Protein AF-A0A5B1BMY0-F1 (afdb_monomer_lite)

Foldseek 3Di:
DDDDPPDPLPFAAQDDQDDQLSNLLSVCQLDAQDPDLPDASDDDPPDDDLPDPRLVNNLVQLVCLVPSHHPPGDNCSVVRNNSVVSNVSSVVSNVVVVCVVVDDQDPPNDPVVVVVVVPDDDPDDDDPVNCCVPPNDPVVVVVVCVVCVVCVVCVCPVVVVCVVVDDPD

Structure (mmCIF, N/CA/C/O backbone):
data_AF-A0A5B1BMY0-F1
#
_entry.id   AF-A0A5B1BMY0-F1
#
loop_
_atom_site.group_PDB
_atom_site.id
_atom_site.type_symbol
_atom_site.label_atom_id
_atom_site.label_alt_id
_atom_site.label_comp_id
_atom_site.label_asym_id
_atom_site.label_entity_id
_atom_site.label_seq_id
_atom_site.pdbx_PDB_ins_code
_atom_site.Cartn_x
_atom_site.Cartn_y
_atom_site.Cartn_z
_atom_site.occupancy
_atom_site.B_iso_or_equiv
_atom_site.auth_seq_id
_atom_site.auth_comp_id
_atom_site.auth_asym_id
_atom_site.auth_atom_id
_atom_site.pdbx_PDB_model_num
ATOM 1 N N . MET A 1 1 ? -36.829 22.346 10.689 1.00 43.91 1 MET A N 1
ATOM 2 C CA . MET A 1 1 ? -35.886 21.230 10.909 1.00 43.91 1 MET A CA 1
ATOM 3 C C . MET A 1 1 ? -34.694 21.462 10.001 1.00 43.91 1 MET A C 1
ATOM 5 O O . MET A 1 1 ? -34.794 21.247 8.803 1.00 43.91 1 MET A O 1
ATOM 9 N N . THR A 1 2 ? -33.627 22.042 10.538 1.00 40.44 2 THR A N 1
ATOM 10 C CA . THR A 1 2 ? -32.401 22.364 9.802 1.00 40.44 2 THR A CA 1
ATOM 11 C C . THR A 1 2 ? -31.593 21.086 9.620 1.00 40.44 2 THR A C 1
ATOM 13 O O . THR A 1 2 ? -31.133 20.491 10.590 1.00 40.44 2 THR A O 1
ATOM 16 N N . GLN A 1 3 ? -31.476 20.633 8.374 1.00 44.44 3 GLN A N 1
ATOM 17 C CA . GLN A 1 3 ? -30.641 19.501 7.999 1.00 44.44 3 GLN A CA 1
ATOM 18 C C . GLN A 1 3 ? -29.184 19.977 8.059 1.00 44.44 3 GLN A C 1
ATOM 20 O O . GLN A 1 3 ? -28.757 20.785 7.236 1.00 44.44 3 GLN A O 1
ATOM 25 N N . THR A 1 4 ? -28.438 19.547 9.077 1.00 42.91 4 THR A N 1
ATOM 26 C CA . THR A 1 4 ? -26.992 19.780 9.143 1.00 42.91 4 THR A CA 1
ATOM 27 C C . THR A 1 4 ? -26.358 19.114 7.920 1.00 42.91 4 THR A C 1
ATOM 29 O O . THR A 1 4 ? -26.561 17.910 7.739 1.00 42.91 4 THR A O 1
ATOM 32 N N . PRO A 1 5 ? -25.623 19.841 7.061 1.00 44.44 5 PRO A N 1
ATOM 33 C CA . PRO A 1 5 ? -24.946 19.217 5.937 1.00 44.44 5 PRO A CA 1
ATOM 34 C C . PRO A 1 5 ? -23.925 18.222 6.491 1.00 44.44 5 PRO A C 1
ATOM 36 O O . PRO A 1 5 ? -23.052 18.593 7.280 1.00 44.44 5 PRO A O 1
ATOM 39 N N . LEU A 1 6 ? -24.060 16.950 6.107 1.00 52.38 6 LEU A N 1
ATOM 40 C CA . LEU A 1 6 ? -23.045 15.931 6.348 1.00 52.38 6 LEU A CA 1
ATOM 41 C C . LEU A 1 6 ? -21.761 16.433 5.686 1.00 52.38 6 LEU A C 1
ATOM 43 O O . LEU A 1 6 ? -21.655 16.447 4.460 1.00 52.38 6 LEU A O 1
ATOM 47 N N . ARG A 1 7 ? -20.798 16.901 6.489 1.00 49.06 7 ARG A N 1
ATOM 48 C CA . ARG A 1 7 ? -19.434 17.079 5.994 1.00 49.06 7 ARG A CA 1
ATOM 49 C C . ARG A 1 7 ? -19.011 15.714 5.452 1.00 49.06 7 ARG A C 1
ATOM 51 O O . ARG A 1 7 ? -19.136 14.743 6.204 1.00 49.06 7 ARG A O 1
ATOM 58 N N . PRO A 1 8 ? -18.567 15.603 4.190 1.00 52.28 8 PRO A N 1
ATOM 59 C CA . PRO A 1 8 ? -18.004 14.349 3.730 1.00 52.28 8 PRO A CA 1
ATOM 60 C C . PRO A 1 8 ? -16.874 13.995 4.694 1.00 52.28 8 PRO A C 1
ATOM 62 O O . PRO A 1 8 ? -16.029 14.844 4.996 1.00 52.28 8 PRO A O 1
ATOM 65 N N . ALA A 1 9 ? -16.916 12.782 5.245 1.00 59.38 9 ALA A N 1
ATOM 66 C CA . ALA A 1 9 ? -15.779 12.266 5.982 1.00 59.38 9 ALA A CA 1
ATOM 67 C C . ALA A 1 9 ? -14.575 12.355 5.036 1.00 59.38 9 ALA A C 1
ATOM 69 O O . ALA A 1 9 ? -14.622 11.854 3.913 1.00 59.38 9 ALA A O 1
ATOM 70 N N . VAL A 1 10 ? -13.545 13.091 5.454 1.00 78.12 10 VAL A N 1
ATOM 71 C CA . VAL A 1 10 ? -12.302 13.242 4.679 1.00 78.12 10 VAL A CA 1
ATOM 72 C C . VAL A 1 10 ? -11.552 11.905 4.623 1.00 78.12 10 VAL A C 1
ATOM 74 O O . VAL A 1 10 ? -10.774 11.649 3.703 1.00 78.12 10 VAL A O 1
ATOM 77 N N . GLU A 1 11 ? -11.821 11.057 5.612 1.00 88.69 11 GLU A N 1
ATOM 78 C CA . GLU A 1 11 ? -11.251 9.736 5.798 1.00 88.69 11 GLU A CA 1
ATOM 79 C C . GLU A 1 11 ? -12.029 8.696 4.975 1.00 88.69 11 GLU A C 1
ATOM 81 O O . GLU A 1 11 ? -13.267 8.689 4.995 1.00 88.69 11 GLU A O 1
ATOM 86 N N . PRO A 1 12 ? -11.337 7.796 4.260 1.00 91.31 12 PRO A N 1
ATOM 87 C CA . PRO A 1 12 ? -11.980 6.678 3.586 1.00 91.31 12 PRO A CA 1
ATOM 88 C C . PRO A 1 12 ? -12.629 5.709 4.584 1.00 91.31 12 PRO A C 1
ATOM 90 O O . PRO A 1 12 ? -12.254 5.627 5.755 1.00 91.31 12 PRO A O 1
ATOM 93 N N . ALA A 1 13 ? -13.591 4.921 4.106 1.00 94.62 13 ALA A N 1
ATOM 94 C CA . ALA A 1 13 ? -14.105 3.787 4.867 1.00 94.62 13 ALA A CA 1
ATOM 95 C C . ALA A 1 13 ? -13.037 2.687 4.980 1.00 94.62 13 ALA A C 1
ATOM 97 O O . ALA A 1 13 ? -12.291 2.446 4.028 1.00 94.62 13 ALA A O 1
ATOM 98 N N . LEU A 1 14 ? -13.000 1.990 6.119 1.00 96.44 14 LEU A N 1
ATOM 99 C CA . LEU A 1 14 ? -12.153 0.810 6.292 1.00 96.44 14 LEU A CA 1
ATOM 100 C C . LEU A 1 14 ? -12.590 -0.293 5.302 1.00 96.44 14 LEU A C 1
ATOM 102 O O . LEU A 1 14 ? -13.758 -0.697 5.343 1.00 96.44 14 LEU A O 1
ATOM 106 N N . PRO A 1 15 ? -11.704 -0.796 4.420 1.00 96.06 15 PRO A N 1
ATOM 107 C CA . PRO A 1 15 ? -12.074 -1.831 3.461 1.00 96.06 15 PRO A CA 1
ATOM 108 C C . PRO A 1 15 ? -12.434 -3.155 4.146 1.00 96.06 15 PRO A C 1
ATOM 110 O O . PRO A 1 15 ? -11.939 -3.473 5.228 1.00 96.06 15 PRO A O 1
ATOM 113 N N . ALA A 1 16 ? -13.261 -3.967 3.488 1.00 96.88 16 ALA A N 1
ATOM 114 C CA . ALA A 1 16 ? -13.468 -5.351 3.905 1.00 96.88 16 ALA A CA 1
ATOM 115 C C . ALA A 1 16 ? -12.184 -6.168 3.684 1.00 96.88 16 ALA A C 1
ATOM 117 O O . ALA A 1 16 ? -11.507 -5.991 2.672 1.00 96.88 16 ALA A O 1
ATOM 118 N N . GLY A 1 17 ? -11.860 -7.071 4.613 1.00 96.44 17 GLY A N 1
ATOM 119 C CA . GLY A 1 17 ? -10.739 -7.994 4.440 1.00 96.44 17 GLY A CA 1
ATOM 120 C C . GLY A 1 17 ? -10.987 -8.976 3.290 1.00 96.44 17 GLY A C 1
ATOM 121 O O . GLY A 1 17 ? -12.098 -9.481 3.131 1.00 96.44 17 GLY A O 1
ATOM 122 N N . TYR A 1 18 ? -9.948 -9.247 2.502 1.00 96.19 18 TYR A N 1
ATOM 123 C CA . TYR A 1 18 ? -9.976 -10.176 1.369 1.00 96.19 18 TYR A CA 1
ATOM 124 C C . TYR A 1 18 ? -9.530 -11.591 1.766 1.00 96.19 18 TYR A C 1
ATOM 126 O O . TYR A 1 18 ? -10.135 -12.578 1.353 1.00 96.19 18 TYR A O 1
ATOM 134 N N . GLY A 1 19 ? -8.490 -11.694 2.593 1.00 95.06 19 GLY A N 1
ATOM 135 C CA . GLY A 1 19 ? -7.913 -12.954 3.058 1.00 95.06 19 GLY A CA 1
ATOM 136 C C . GLY A 1 19 ? -7.425 -12.865 4.508 1.00 95.06 19 GLY A C 1
ATOM 137 O O . GLY A 1 19 ? -7.682 -11.867 5.185 1.00 95.06 19 GLY A O 1
ATOM 138 N N . PRO A 1 20 ? -6.773 -13.917 5.032 1.00 95.31 20 PRO A N 1
ATOM 139 C CA . PRO A 1 20 ? -6.404 -14.004 6.443 1.00 95.31 20 PRO A CA 1
ATOM 140 C C . PRO A 1 20 ? -5.637 -12.791 6.988 1.00 95.31 20 PRO A C 1
ATOM 142 O O . PRO A 1 20 ? -5.912 -12.375 8.115 1.00 95.31 20 PRO A O 1
ATOM 145 N N . LEU A 1 21 ? -4.718 -12.204 6.212 1.00 96.50 21 LEU A N 1
ATOM 146 C CA . LEU A 1 21 ? -3.915 -11.059 6.650 1.00 96.50 21 LEU A CA 1
ATOM 147 C C . LEU A 1 21 ? -4.767 -9.796 6.780 1.00 96.50 21 LEU A C 1
ATOM 149 O O . LEU A 1 21 ? -4.831 -9.183 7.846 1.00 96.50 21 LEU A O 1
ATOM 153 N N . SER A 1 22 ? -5.452 -9.420 5.702 1.00 97.19 22 SER A N 1
ATOM 154 C CA . SER A 1 22 ? -6.289 -8.219 5.665 1.00 97.19 22 SER A CA 1
ATOM 155 C C . SER A 1 22 ? -7.507 -8.341 6.584 1.00 97.19 22 SER A C 1
ATOM 157 O O . SER A 1 22 ? -7.907 -7.351 7.189 1.00 97.19 22 SER A O 1
ATOM 159 N N . ILE A 1 23 ? -8.050 -9.547 6.788 1.00 96.50 23 ILE A N 1
ATOM 160 C CA . ILE A 1 23 ? -9.091 -9.819 7.794 1.00 96.50 23 ILE A CA 1
ATOM 161 C C . ILE A 1 23 ? -8.549 -9.616 9.212 1.00 96.50 23 ILE A C 1
ATOM 163 O O . ILE A 1 23 ? -9.248 -9.050 10.052 1.00 96.50 23 ILE A O 1
ATOM 167 N N . ALA A 1 24 ? -7.326 -10.065 9.510 1.00 95.75 24 ALA A N 1
ATOM 168 C CA . ALA A 1 24 ? -6.729 -9.868 10.829 1.00 95.75 24 ALA A CA 1
ATOM 169 C C . ALA A 1 24 ? -6.497 -8.379 11.129 1.00 95.75 24 ALA A C 1
ATOM 171 O O . ALA A 1 24 ? -6.852 -7.919 12.216 1.00 95.75 24 ALA A O 1
ATOM 172 N N . VAL A 1 25 ? -5.981 -7.620 10.154 1.00 97.06 25 VAL A N 1
ATOM 173 C CA . VAL A 1 25 ? -5.817 -6.161 10.267 1.00 97.06 25 VAL A CA 1
ATOM 174 C C . VAL A 1 25 ? -7.173 -5.480 10.433 1.00 97.06 25 VAL A C 1
ATOM 176 O O . VAL A 1 25 ? -7.367 -4.745 11.395 1.00 97.06 25 VAL A O 1
ATOM 179 N N . GLN A 1 26 ? -8.146 -5.775 9.570 1.00 97.00 26 GLN A N 1
ATOM 180 C CA . GLN A 1 26 ? -9.485 -5.194 9.654 1.00 97.00 26 GLN A CA 1
ATOM 181 C C . GLN A 1 26 ? -10.130 -5.450 11.025 1.00 97.00 26 GLN A C 1
ATOM 183 O O . GLN A 1 26 ? -10.623 -4.517 11.655 1.00 97.00 26 GLN A O 1
ATOM 188 N N . ARG A 1 27 ? -10.083 -6.690 11.529 1.00 95.00 27 ARG A N 1
ATOM 189 C CA . ARG A 1 27 ? -10.612 -7.037 12.859 1.00 95.00 27 ARG A CA 1
ATOM 190 C C . ARG A 1 27 ? -9.925 -6.262 13.976 1.00 95.00 27 ARG A C 1
ATOM 192 O O . ARG A 1 27 ? -10.612 -5.795 14.881 1.00 95.00 27 ARG A O 1
ATOM 199 N N . ALA A 1 28 ? -8.602 -6.109 13.912 1.00 94.56 28 ALA A N 1
ATOM 200 C CA . ALA A 1 28 ? -7.869 -5.301 14.877 1.00 94.56 28 ALA A CA 1
ATOM 201 C C . ALA A 1 28 ? -8.376 -3.849 14.860 1.00 94.56 28 ALA A C 1
ATOM 203 O O . ALA A 1 28 ? -8.808 -3.344 15.892 1.00 94.56 28 ALA A O 1
ATOM 204 N N . LEU A 1 29 ? -8.447 -3.228 13.679 1.00 95.75 29 LEU A N 1
ATOM 205 C CA . LEU A 1 29 ? -8.841 -1.823 13.520 1.00 95.75 29 LEU A CA 1
ATOM 206 C C . LEU A 1 29 ? -10.307 -1.532 13.876 1.00 95.75 29 LEU A C 1
ATOM 208 O O . LEU A 1 29 ? -10.633 -0.396 14.207 1.00 95.75 29 LEU A O 1
ATOM 212 N N . THR A 1 30 ? -11.192 -2.534 13.846 1.00 94.38 30 THR A N 1
ATO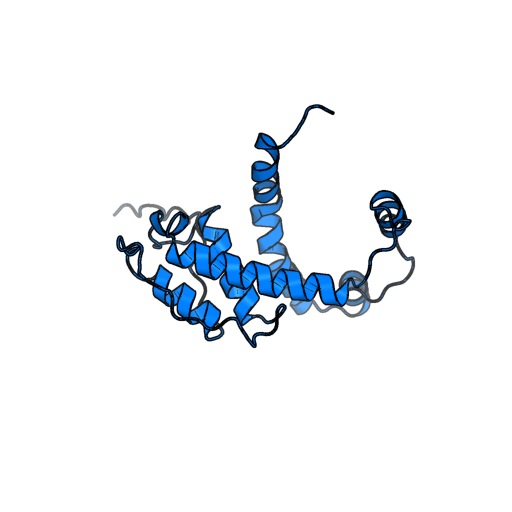M 213 C CA . THR A 1 30 ? -12.580 -2.379 14.327 1.00 94.38 30 THR A CA 1
ATOM 214 C C . THR A 1 30 ? -12.707 -2.328 15.854 1.00 94.38 30 THR A C 1
ATOM 216 O O . THR A 1 30 ? -13.762 -1.953 16.364 1.00 94.38 30 THR A O 1
ATOM 219 N N . GLY A 1 31 ? -11.664 -2.720 16.590 1.00 87.69 31 GLY A N 1
ATOM 220 C CA . GLY A 1 31 ? -11.610 -2.645 18.047 1.00 87.69 31 GLY A CA 1
ATOM 221 C C . GLY A 1 31 ? -10.812 -1.436 18.551 1.00 87.69 31 GLY A C 1
ATOM 222 O O . GLY A 1 31 ? -10.058 -0.819 17.792 1.00 87.69 31 GLY A O 1
ATOM 223 N N . PRO A 1 32 ? -10.931 -1.098 19.850 1.00 83.31 32 PRO A N 1
ATOM 224 C CA . PRO A 1 32 ? -10.049 -0.111 20.464 1.00 83.31 32 PRO A CA 1
ATOM 225 C C . PRO A 1 32 ? -8.600 -0.604 20.419 1.00 83.31 32 PRO A C 1
ATOM 227 O O . PRO A 1 32 ? -8.350 -1.803 20.591 1.00 83.31 32 PRO A O 1
ATOM 230 N N . ALA A 1 33 ? -7.644 0.311 20.239 1.00 81.94 33 ALA A N 1
ATOM 231 C CA . ALA A 1 33 ? -6.235 -0.058 20.236 1.00 81.94 33 ALA A CA 1
ATOM 232 C C . ALA A 1 33 ? -5.843 -0.655 21.603 1.00 81.94 33 ALA A C 1
ATOM 234 O O . ALA A 1 33 ? -6.014 0.001 22.642 1.00 81.94 33 ALA A O 1
ATOM 235 N N . PRO A 1 34 ? -5.318 -1.895 21.651 1.00 79.69 34 PRO A N 1
ATOM 236 C CA . PRO A 1 34 ? -4.849 -2.478 22.895 1.00 79.69 34 PRO A CA 1
ATOM 237 C C . PRO A 1 34 ? -3.745 -1.607 23.487 1.00 79.69 34 PRO A C 1
ATOM 239 O O . PRO A 1 34 ? -2.780 -1.257 22.808 1.00 79.69 34 PRO A O 1
ATOM 242 N N . ARG A 1 35 ? -3.865 -1.293 24.779 1.00 76.56 35 ARG A N 1
ATOM 243 C CA . ARG A 1 35 ? -2.789 -0.640 25.543 1.00 76.56 35 ARG A CA 1
ATOM 244 C C . ARG A 1 35 ? -1.707 -1.627 25.984 1.00 76.56 35 ARG A C 1
ATOM 246 O O . ARG A 1 35 ? -0.666 -1.207 26.477 1.00 76.56 35 ARG A O 1
ATOM 253 N N . ASP A 1 36 ? -1.969 -2.925 25.835 1.00 76.94 36 ASP A N 1
ATOM 254 C CA . ASP A 1 36 ? -1.012 -3.980 26.141 1.00 76.94 36 ASP A CA 1
ATOM 255 C C . ASP A 1 36 ? 0.024 -4.113 25.018 1.00 76.94 36 ASP A C 1
ATOM 257 O O . ASP A 1 36 ? -0.289 -4.498 23.891 1.00 76.94 36 ASP A O 1
ATOM 261 N N . GLN A 1 37 ? 1.276 -3.821 25.362 1.00 65.69 37 GLN A N 1
ATOM 262 C CA . GLN A 1 37 ? 2.442 -3.913 24.487 1.00 65.69 37 GLN A CA 1
ATOM 263 C C . GLN A 1 37 ? 2.789 -5.348 24.046 1.00 65.69 37 GLN A C 1
ATOM 265 O O . GLN A 1 37 ? 3.570 -5.518 23.112 1.00 65.69 37 GLN A O 1
ATOM 270 N N . PHE A 1 38 ? 2.235 -6.376 24.699 1.00 71.31 38 PHE A N 1
ATOM 271 C CA . PHE A 1 38 ? 2.478 -7.783 24.365 1.00 71.31 38 PHE A CA 1
ATOM 272 C C . PHE A 1 38 ? 1.400 -8.401 23.473 1.00 71.31 38 PHE A C 1
ATOM 274 O O . PHE A 1 38 ? 1.552 -9.547 23.036 1.00 71.31 38 PHE A O 1
ATOM 281 N N . ALA A 1 39 ? 0.325 -7.664 23.182 1.00 76.38 39 ALA A N 1
ATOM 282 C CA . ALA A 1 39 ? -0.688 -8.117 22.246 1.00 76.38 39 ALA A CA 1
ATOM 283 C C . ALA A 1 39 ? -0.045 -8.407 20.879 1.00 76.38 39 ALA A C 1
ATOM 285 O O . ALA A 1 39 ? 0.825 -7.675 20.410 1.00 76.38 39 ALA A O 1
ATOM 286 N N . ARG A 1 40 ? -0.473 -9.488 20.223 1.00 79.25 40 ARG A N 1
ATOM 287 C CA . ARG A 1 40 ? -0.074 -9.806 18.848 1.00 79.25 40 ARG A CA 1
ATOM 288 C C . ARG A 1 40 ? -1.305 -9.885 17.971 1.00 79.25 40 ARG A C 1
ATOM 290 O O . ARG A 1 40 ? -2.308 -10.482 18.357 1.00 79.25 40 ARG A O 1
ATOM 297 N N . ILE A 1 41 ? -1.197 -9.337 16.767 1.00 82.62 41 ILE A N 1
ATOM 298 C CA . ILE A 1 41 ? -2.175 -9.589 15.715 1.00 82.62 41 ILE A CA 1
ATOM 299 C C . ILE A 1 41 ? -1.827 -10.954 15.126 1.00 82.62 41 ILE A C 1
ATOM 301 O O . ILE A 1 41 ? -0.741 -11.152 14.586 1.00 82.62 41 ILE A O 1
ATOM 305 N N . SER A 1 42 ? -2.717 -11.927 15.311 1.00 76.25 42 SER A N 1
ATOM 306 C CA . SER A 1 42 ? -2.488 -13.300 14.863 1.00 76.25 42 SER A CA 1
ATOM 307 C C . SER A 1 42 ? -2.671 -13.389 13.347 1.00 76.25 42 SER A C 1
ATOM 309 O O . SER A 1 42 ? -3.792 -13.492 12.855 1.00 76.25 42 SER A O 1
ATOM 311 N N . ALA A 1 43 ? -1.563 -13.304 12.613 1.00 81.12 43 ALA A N 1
ATOM 312 C CA . ALA A 1 43 ? -1.512 -13.427 11.163 1.00 81.12 43 ALA A CA 1
ATOM 313 C C . ALA A 1 43 ? -0.172 -14.063 10.754 1.00 81.12 43 ALA A C 1
ATOM 315 O O . ALA A 1 43 ? 0.881 -13.642 11.229 1.00 81.12 43 ALA A O 1
ATOM 316 N N . SER A 1 44 ? -0.205 -15.098 9.909 1.00 83.19 44 SER A N 1
ATOM 317 C CA . SER A 1 44 ? 1.009 -15.758 9.407 1.00 83.19 44 SER A CA 1
ATOM 318 C C . SER A 1 44 ? 1.417 -15.159 8.064 1.00 83.19 44 SER A C 1
ATOM 320 O O . SER A 1 44 ? 0.635 -15.199 7.119 1.00 83.19 44 SER A O 1
ATOM 322 N N . VAL A 1 45 ? 2.642 -14.638 7.980 1.00 82.88 45 VAL A N 1
ATOM 323 C CA . VAL A 1 45 ? 3.208 -14.014 6.767 1.00 82.88 45 VAL A CA 1
ATOM 324 C C . VAL A 1 45 ? 4.156 -14.971 6.013 1.00 82.88 45 VAL A C 1
ATOM 326 O O . VAL A 1 45 ? 4.662 -14.636 4.953 1.00 82.88 45 VAL A O 1
ATOM 329 N N . GLY A 1 46 ? 4.413 -16.178 6.533 1.00 74.38 46 GLY A N 1
ATOM 330 C CA . GLY A 1 46 ? 5.483 -17.057 6.029 1.00 74.38 46 GLY A CA 1
ATOM 331 C C . GLY A 1 46 ? 5.324 -17.554 4.584 1.00 74.38 46 GLY A C 1
ATOM 332 O O . GLY A 1 46 ? 6.319 -17.620 3.871 1.00 74.38 46 GLY A O 1
ATOM 333 N N . ASP A 1 47 ? 4.093 -17.846 4.148 1.00 78.69 47 ASP A N 1
ATOM 334 C CA . ASP A 1 47 ? 3.804 -18.537 2.874 1.00 78.69 47 ASP A CA 1
ATOM 335 C C . ASP A 1 47 ? 2.885 -17.729 1.936 1.00 78.69 47 ASP A C 1
ATOM 337 O O . ASP A 1 47 ? 2.181 -18.289 1.094 1.00 78.69 47 ASP A O 1
ATOM 341 N N . VAL A 1 48 ? 2.823 -16.406 2.101 1.00 88.25 48 VAL A N 1
ATOM 342 C CA . VAL A 1 48 ? 1.912 -15.555 1.319 1.00 88.25 48 VAL A CA 1
ATOM 343 C C . VAL A 1 48 ? 2.558 -15.040 0.036 1.00 88.25 48 VAL A C 1
ATOM 345 O O . VAL A 1 48 ? 3.752 -14.742 -0.007 1.00 88.25 48 VAL A O 1
ATOM 348 N N . ASP A 1 49 ? 1.747 -14.895 -1.012 1.00 94.31 49 ASP A N 1
ATOM 349 C CA . ASP A 1 49 ? 2.159 -14.227 -2.246 1.00 94.31 49 ASP A CA 1
ATOM 350 C C . ASP A 1 49 ? 2.504 -12.750 -1.952 1.00 94.31 49 ASP A C 1
ATOM 352 O O . ASP A 1 49 ? 1.620 -12.000 -1.520 1.00 94.31 49 ASP A O 1
ATOM 356 N N . PRO A 1 50 ? 3.756 -12.298 -2.186 1.00 95.56 50 PRO A N 1
ATOM 357 C CA . PRO A 1 50 ? 4.174 -10.922 -1.921 1.00 95.56 50 PRO A CA 1
ATOM 358 C C . PRO A 1 50 ? 3.427 -9.878 -2.761 1.00 95.56 50 PRO A C 1
ATOM 360 O O . PRO A 1 50 ? 3.388 -8.710 -2.376 1.00 95.56 50 PRO A O 1
ATOM 363 N N . TYR A 1 51 ? 2.823 -10.266 -3.884 1.00 96.56 51 TYR A N 1
ATOM 364 C CA . TYR A 1 51 ? 2.012 -9.376 -4.723 1.00 96.56 51 TYR A CA 1
ATOM 365 C C . TYR A 1 51 ? 0.517 -9.662 -4.610 1.00 96.56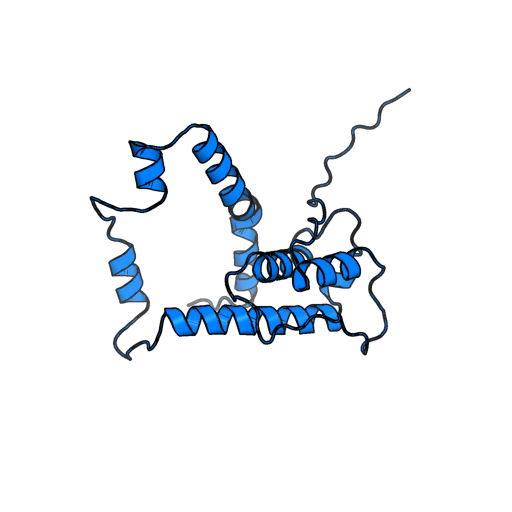 51 TYR A C 1
ATOM 367 O O . TYR A 1 51 ? -0.298 -8.981 -5.235 1.00 96.56 51 TYR A O 1
ATOM 375 N N . GLY A 1 52 ? 0.152 -10.650 -3.793 1.00 96.56 52 GLY A N 1
ATOM 376 C CA . GLY A 1 52 ? -1.218 -11.077 -3.607 1.00 96.56 52 GLY A CA 1
ATOM 377 C C . GLY A 1 52 ? -2.069 -9.981 -2.975 1.00 96.56 52 GLY A C 1
ATOM 378 O O . GLY A 1 52 ? -1.625 -9.237 -2.095 1.00 96.56 52 GLY A O 1
ATOM 379 N N . LEU A 1 53 ? -3.336 -9.929 -3.391 1.00 96.12 53 LEU A N 1
ATOM 380 C CA . LEU A 1 53 ? -4.296 -8.931 -2.921 1.00 96.12 53 LEU A CA 1
ATOM 381 C C . LEU A 1 53 ? -4.425 -8.909 -1.391 1.00 96.12 53 LEU A C 1
ATOM 383 O O . LEU A 1 53 ? -4.553 -7.834 -0.819 1.00 96.12 53 LEU A O 1
ATOM 387 N N . ASP A 1 54 ? -4.351 -10.061 -0.717 1.00 97.06 54 ASP A N 1
ATOM 388 C CA . ASP A 1 54 ? -4.461 -10.117 0.747 1.00 97.06 54 ASP A CA 1
ATOM 389 C C . ASP A 1 54 ? -3.335 -9.345 1.454 1.00 97.06 54 ASP A C 1
ATOM 391 O O . ASP A 1 54 ? -3.596 -8.510 2.323 1.00 97.06 54 ASP A O 1
ATOM 395 N N . LEU A 1 55 ? -2.082 -9.577 1.045 1.00 97.62 55 LEU A N 1
ATOM 396 C CA . LEU A 1 55 ? -0.919 -8.897 1.614 1.00 97.62 55 LEU A CA 1
ATOM 397 C C . LEU A 1 55 ? -0.929 -7.407 1.265 1.00 97.62 55 LEU A C 1
ATOM 399 O O . LEU A 1 55 ? -0.721 -6.572 2.145 1.00 97.62 55 LEU A O 1
ATOM 403 N N . GLN A 1 56 ? -1.187 -7.067 -0.000 1.00 96.81 56 GLN A N 1
ATOM 404 C CA . GLN A 1 56 ? -1.176 -5.677 -0.463 1.00 96.81 56 GLN A CA 1
ATOM 405 C C . GLN A 1 56 ? -2.305 -4.858 0.175 1.00 96.81 56 GLN A C 1
ATOM 407 O O . GLN A 1 56 ? -2.092 -3.710 0.564 1.00 96.81 56 GLN A O 1
ATOM 412 N N . LEU A 1 57 ? -3.482 -5.457 0.377 1.00 97.00 57 LEU A N 1
ATOM 413 C CA . LEU A 1 57 ? -4.584 -4.818 1.090 1.00 97.00 57 LEU A CA 1
ATOM 414 C C . LEU A 1 57 ? -4.260 -4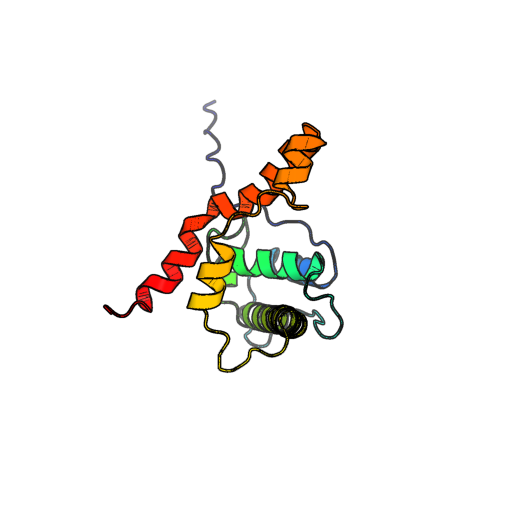.616 2.576 1.00 97.00 57 LEU A C 1
ATOM 416 O O . LEU A 1 57 ? -4.537 -3.547 3.118 1.00 97.00 57 LEU A O 1
ATOM 420 N N . ALA A 1 58 ? -3.642 -5.604 3.231 1.00 97.81 58 ALA A N 1
ATOM 421 C CA . ALA A 1 58 ? -3.188 -5.463 4.613 1.00 97.81 58 ALA A CA 1
ATOM 422 C C . ALA A 1 58 ? -2.146 -4.338 4.756 1.00 97.81 58 ALA A C 1
ATOM 424 O O . ALA A 1 58 ? -2.272 -3.498 5.647 1.00 97.81 58 ALA A O 1
ATOM 425 N N . LEU A 1 59 ? -1.162 -4.264 3.848 1.00 97.06 59 LEU A N 1
ATOM 426 C CA . LEU A 1 59 ? -0.192 -3.164 3.801 1.00 97.06 59 LEU A CA 1
ATOM 427 C C . LEU A 1 59 ? -0.874 -1.812 3.586 1.00 97.06 59 LEU A C 1
ATOM 429 O O . LEU A 1 59 ? -0.582 -0.869 4.317 1.00 97.06 59 LEU A O 1
ATOM 433 N N . TYR A 1 60 ? -1.802 -1.722 2.631 1.00 95.50 60 TYR A N 1
ATOM 434 C CA . TYR A 1 60 ? -2.566 -0.502 2.371 1.00 95.50 60 TYR A CA 1
ATOM 435 C C . TYR A 1 60 ? -3.290 -0.010 3.632 1.00 95.50 60 TYR A C 1
ATOM 437 O O . TYR A 1 60 ? -3.181 1.166 3.984 1.00 95.50 60 TYR A O 1
ATOM 445 N N . MET A 1 61 ? -3.979 -0.911 4.345 1.00 97.25 61 MET A N 1
ATOM 446 C CA . MET A 1 61 ? -4.661 -0.584 5.601 1.00 97.25 61 MET A CA 1
ATOM 447 C C . MET A 1 61 ? -3.688 -0.066 6.665 1.00 97.25 61 MET A C 1
ATOM 449 O O . MET A 1 61 ? -3.970 0.945 7.301 1.00 97.25 61 MET A O 1
ATOM 453 N N . CYS A 1 62 ? -2.531 -0.710 6.837 1.00 97.25 62 CYS A N 1
ATOM 454 C CA . CYS A 1 62 ? -1.511 -0.255 7.783 1.00 97.25 62 CYS A CA 1
ATOM 455 C C . CYS A 1 62 ? -0.929 1.116 7.401 1.00 97.25 62 CYS A C 1
ATOM 457 O O . CYS A 1 62 ? -0.686 1.943 8.275 1.00 97.25 62 CYS A O 1
ATOM 459 N N . TYR A 1 63 ? -0.702 1.372 6.109 1.00 95.50 63 TYR A N 1
ATOM 460 C CA . TYR A 1 63 ? -0.154 2.644 5.642 1.00 95.50 63 TYR A CA 1
ATOM 461 C C . TYR A 1 63 ? -1.131 3.807 5.799 1.00 95.50 63 TYR A C 1
ATOM 463 O O . TYR A 1 63 ? -0.700 4.892 6.177 1.00 95.50 63 TYR A O 1
ATOM 471 N N . GLU A 1 64 ? -2.426 3.605 5.534 1.00 95.06 64 GLU A N 1
ATOM 472 C CA . GLU A 1 64 ? -3.443 4.662 5.636 1.00 95.06 64 GLU A CA 1
ATOM 473 C C . GLU A 1 64 ? -3.463 5.338 7.013 1.00 95.06 64 GLU A C 1
ATOM 475 O O . GLU A 1 64 ? -3.681 6.545 7.091 1.00 95.06 64 GLU A O 1
ATOM 480 N N . LEU A 1 65 ? -3.177 4.594 8.086 1.00 95.19 65 LEU A N 1
ATOM 481 C CA . LEU A 1 65 ? -3.151 5.114 9.458 1.00 95.19 65 LEU A CA 1
ATOM 482 C C . LEU A 1 65 ? -2.110 6.218 9.677 1.00 95.19 65 LEU A C 1
ATOM 484 O O . LEU A 1 65 ? -2.294 7.047 10.557 1.00 95.19 65 LEU A O 1
ATOM 488 N N . HIS A 1 66 ? -1.054 6.248 8.863 1.00 93.44 66 HIS A N 1
ATOM 489 C CA . HIS A 1 66 ? -0.026 7.294 8.884 1.00 93.44 66 HIS A CA 1
ATOM 490 C C . HIS A 1 66 ? -0.344 8.469 7.947 1.00 93.44 66 HIS A C 1
ATOM 492 O O . HIS A 1 66 ? 0.470 9.377 7.786 1.00 93.44 66 HIS A O 1
ATOM 498 N N . TYR A 1 67 ? -1.501 8.433 7.288 1.00 91.06 67 TYR A N 1
ATOM 499 C CA . TYR A 1 67 ? -1.993 9.492 6.418 1.00 91.06 67 TYR A CA 1
ATOM 500 C C . TYR A 1 67 ? -3.290 10.064 6.988 1.00 91.06 67 TYR A C 1
ATOM 502 O O . TYR A 1 67 ? -3.256 10.845 7.935 1.00 91.06 67 TYR A O 1
ATOM 510 N N . ARG A 1 68 ? -4.441 9.702 6.412 1.00 89.94 68 ARG A N 1
ATOM 511 C CA . ARG A 1 68 ? -5.745 10.207 6.857 1.00 89.94 68 ARG A CA 1
ATOM 512 C C . ARG A 1 68 ? -6.400 9.298 7.890 1.00 89.94 68 ARG A C 1
ATOM 514 O O . ARG A 1 68 ? -7.328 9.736 8.552 1.00 89.94 68 ARG A O 1
ATOM 521 N N . GLY A 1 69 ? -5.945 8.055 8.027 1.00 93.69 69 GLY A N 1
ATOM 522 C CA . GLY A 1 69 ? -6.667 7.032 8.774 1.00 93.69 69 GLY A CA 1
ATOM 523 C C . GLY A 1 69 ? -7.959 6.605 8.072 1.00 93.69 69 GLY A C 1
ATOM 524 O O . GLY A 1 69 ? -8.175 6.883 6.891 1.00 93.69 69 GLY A O 1
ATOM 525 N N . PHE A 1 70 ? -8.817 5.901 8.805 1.00 95.81 70 PHE A N 1
ATOM 526 C CA . PHE A 1 70 ? -10.113 5.437 8.315 1.00 95.81 70 PHE A CA 1
ATOM 527 C C . PHE A 1 70 ? -11.236 5.947 9.205 1.00 95.81 70 PHE A C 1
ATOM 529 O O . PHE A 1 70 ? -11.105 5.966 10.430 1.00 95.81 70 PHE A O 1
ATOM 536 N N . ALA A 1 71 ? -12.379 6.231 8.583 1.00 94.94 71 ALA A N 1
ATOM 537 C CA . ALA A 1 71 ? -13.568 6.682 9.282 1.00 94.94 71 ALA A CA 1
ATOM 538 C C . ALA A 1 71 ? -13.958 5.699 10.400 1.00 94.94 71 ALA A C 1
ATOM 540 O O . ALA A 1 71 ? -14.291 4.539 10.143 1.00 94.94 71 ALA A O 1
ATOM 541 N N . GLY A 1 72 ? -13.942 6.184 11.644 1.00 92.44 72 GLY A N 1
ATOM 542 C CA . GLY A 1 72 ? -14.337 5.417 12.829 1.00 92.44 72 GLY A CA 1
ATOM 543 C C . GLY A 1 72 ? -13.265 4.482 13.401 1.00 92.44 72 GLY A C 1
ATOM 544 O O . GLY A 1 72 ? -13.567 3.755 14.346 1.00 92.44 72 GLY A O 1
ATOM 545 N N . VAL A 1 73 ? -12.037 4.500 12.874 1.00 95.69 73 VAL A N 1
ATOM 546 C CA . VAL A 1 73 ? -10.896 3.773 13.451 1.00 95.69 73 VAL A CA 1
ATOM 547 C C . VAL A 1 73 ? -10.188 4.655 14.482 1.00 95.69 73 VAL A C 1
ATOM 549 O O . VAL A 1 73 ? -9.972 5.843 14.261 1.00 95.69 73 VAL A O 1
ATOM 552 N N . ASP A 1 74 ? -9.825 4.072 15.626 1.00 94.00 74 ASP A N 1
ATOM 553 C CA . ASP A 1 74 ? -9.078 4.763 16.684 1.00 94.00 74 ASP A CA 1
ATOM 554 C C . ASP A 1 74 ? -7.692 5.213 16.163 1.00 94.00 74 ASP A C 1
ATOM 556 O O . ASP A 1 74 ? -6.888 4.359 15.778 1.00 94.00 74 ASP A O 1
ATOM 560 N N . PRO A 1 75 ? -7.361 6.522 16.163 1.00 92.69 75 PRO A N 1
ATOM 561 C CA . PRO A 1 75 ? -6.101 7.022 15.609 1.00 92.69 75 PRO A CA 1
ATOM 562 C C . PRO A 1 75 ? -4.867 6.540 16.382 1.00 92.69 75 PRO A C 1
ATOM 564 O O . PRO A 1 75 ? -3.759 6.557 15.854 1.00 92.69 75 PRO A O 1
ATOM 567 N N . THR A 1 76 ? -5.023 6.053 17.618 1.00 93.75 76 THR A N 1
ATOM 568 C CA . THR A 1 76 ? -3.899 5.503 18.390 1.00 93.75 76 THR A CA 1
ATOM 569 C C . THR A 1 76 ? -3.341 4.203 17.798 1.00 93.75 76 THR A C 1
ATOM 571 O O . THR A 1 76 ? -2.217 3.818 18.130 1.00 93.75 76 THR A O 1
ATOM 574 N N . TRP A 1 77 ? -4.064 3.565 16.865 1.00 95.12 77 TRP A N 1
ATOM 575 C CA . TRP A 1 77 ? -3.549 2.452 16.065 1.00 95.12 77 TRP A CA 1
ATOM 576 C C . TRP A 1 77 ? -2.312 2.814 15.243 1.00 95.12 77 TRP A C 1
ATOM 578 O O . TRP A 1 77 ? -1.488 1.927 15.019 1.00 95.12 77 TRP A O 1
ATOM 588 N N . GLU A 1 78 ? -2.141 4.087 14.858 1.00 95.56 78 GLU A N 1
ATOM 589 C CA . GLU A 1 78 ? -0.966 4.573 14.119 1.00 95.56 78 GLU A CA 1
ATOM 590 C C . GLU A 1 78 ? 0.349 4.137 14.790 1.00 95.56 78 GLU A C 1
ATOM 592 O O . GLU A 1 78 ? 1.297 3.724 14.124 1.00 95.56 78 GLU A O 1
ATOM 597 N N . TRP A 1 79 ? 0.387 4.168 16.124 1.00 94.31 79 TRP A N 1
ATOM 598 C CA . TRP A 1 79 ? 1.585 3.877 16.913 1.00 94.31 79 TRP A CA 1
ATOM 599 C C . TRP A 1 79 ? 1.495 2.563 17.690 1.00 94.31 79 TRP A C 1
ATOM 601 O O . TRP A 1 79 ? 2.320 2.305 18.569 1.00 94.31 79 TRP A O 1
ATOM 611 N N . ASN A 1 80 ? 0.512 1.711 17.385 1.00 94.19 80 ASN A N 1
ATOM 612 C CA . ASN A 1 80 ? 0.351 0.443 18.082 1.00 94.19 80 ASN A CA 1
ATOM 613 C C . ASN A 1 80 ? 1.509 -0.528 17.745 1.00 94.19 80 ASN A C 1
ATOM 615 O O . ASN A 1 80 ? 1.670 -0.906 16.580 1.00 94.19 80 ASN A O 1
ATOM 619 N N . PRO A 1 81 ? 2.287 -1.005 18.740 1.00 93.00 81 PRO A N 1
ATOM 620 C CA . PRO A 1 81 ? 3.463 -1.840 18.480 1.00 93.00 81 PRO A CA 1
ATOM 621 C C . PRO A 1 81 ? 3.153 -3.160 17.769 1.00 93.00 81 PRO A C 1
ATOM 623 O O . PRO A 1 81 ? 3.935 -3.608 16.932 1.00 93.00 81 PRO A O 1
ATOM 626 N N . ALA A 1 82 ? 2.009 -3.779 18.075 1.00 92.62 82 ALA A N 1
ATOM 627 C CA . ALA A 1 82 ? 1.613 -5.049 17.475 1.00 92.62 82 ALA A CA 1
ATOM 628 C C . ALA A 1 82 ? 1.321 -4.896 15.978 1.00 92.62 82 ALA A C 1
ATOM 630 O O . ALA A 1 82 ? 1.720 -5.741 15.174 1.00 92.62 82 ALA A O 1
ATOM 631 N N . LEU A 1 83 ? 0.654 -3.800 15.605 1.00 94.81 83 LEU A N 1
ATOM 632 C CA . LEU A 1 83 ? 0.354 -3.484 14.213 1.00 94.81 83 LEU A CA 1
ATOM 633 C C . LEU A 1 83 ? 1.610 -3.077 13.439 1.00 94.81 83 LEU A C 1
ATOM 635 O O . LEU A 1 83 ? 1.811 -3.548 12.322 1.00 94.81 83 LEU A O 1
ATOM 639 N N . LEU A 1 84 ? 2.489 -2.272 14.043 1.00 95.12 84 LEU A N 1
ATOM 640 C CA . LEU A 1 84 ? 3.775 -1.906 13.441 1.00 95.12 84 LEU A CA 1
ATOM 641 C C . LEU A 1 84 ? 4.670 -3.129 13.210 1.00 95.12 84 LEU A C 1
ATOM 643 O O . LEU A 1 84 ? 5.332 -3.218 12.178 1.00 95.12 84 LEU A O 1
ATOM 647 N N . HIS A 1 85 ? 4.660 -4.094 14.134 1.00 93.94 85 HIS A N 1
ATOM 648 C CA . HIS A 1 85 ? 5.374 -5.355 13.962 1.00 93.94 85 HIS A CA 1
ATOM 649 C C . HIS A 1 85 ? 4.833 -6.152 12.769 1.00 93.94 85 HIS A C 1
ATOM 651 O O . HIS A 1 85 ? 5.604 -6.518 11.885 1.00 93.94 85 HIS A O 1
ATOM 657 N N . LEU A 1 86 ? 3.511 -6.348 12.690 1.00 94.94 86 LEU A N 1
ATOM 658 C CA . LEU A 1 86 ? 2.888 -7.019 11.547 1.00 94.94 86 LEU A CA 1
ATOM 659 C C . LEU A 1 86 ? 3.198 -6.291 10.232 1.00 94.94 86 LEU A C 1
ATOM 661 O O . LEU A 1 86 ? 3.594 -6.926 9.259 1.00 94.94 86 LEU A O 1
ATOM 665 N N . ARG A 1 87 ? 3.073 -4.959 10.199 1.00 96.69 87 ARG A N 1
ATOM 666 C CA . ARG A 1 87 ? 3.415 -4.149 9.024 1.00 96.69 87 ARG A CA 1
ATOM 667 C C . ARG A 1 87 ? 4.859 -4.393 8.584 1.00 96.69 87 ARG A C 1
ATOM 669 O O . ARG A 1 87 ? 5.085 -4.636 7.404 1.00 96.69 87 ARG A O 1
ATOM 676 N N . ALA A 1 88 ? 5.816 -4.380 9.512 1.00 96.38 88 ALA A N 1
ATOM 677 C CA . ALA A 1 88 ? 7.217 -4.639 9.194 1.00 96.38 88 ALA A CA 1
ATOM 678 C C . ALA A 1 88 ? 7.427 -6.041 8.597 1.00 96.38 88 ALA A C 1
ATOM 680 O O . ALA A 1 88 ? 8.301 -6.229 7.752 1.00 96.38 88 ALA A O 1
ATOM 681 N N . ASP A 1 89 ? 6.664 -7.043 9.033 1.00 95.56 89 ASP A N 1
ATOM 682 C CA . ASP A 1 89 ? 6.742 -8.407 8.499 1.00 95.56 89 ASP A CA 1
ATOM 683 C C . ASP A 1 89 ? 6.206 -8.479 7.063 1.00 95.56 89 ASP A C 1
ATOM 685 O O . ASP A 1 89 ? 6.859 -9.056 6.190 1.00 95.56 89 ASP A O 1
ATOM 689 N N . LEU A 1 90 ? 5.076 -7.818 6.796 1.00 97.12 90 LEU A N 1
ATOM 690 C CA . LEU A 1 90 ? 4.498 -7.691 5.455 1.00 97.12 90 LEU A CA 1
ATOM 691 C C . LEU A 1 90 ? 5.441 -6.937 4.501 1.00 97.12 90 LEU A C 1
ATOM 693 O O . LEU A 1 90 ? 5.656 -7.372 3.371 1.00 97.12 90 LEU A O 1
ATOM 697 N N . GLU A 1 91 ? 6.054 -5.843 4.964 1.00 97.56 91 GLU A N 1
ATOM 698 C CA . GLU A 1 91 ? 7.043 -5.069 4.201 1.00 97.56 91 GLU A CA 1
ATOM 699 C C . GLU A 1 91 ? 8.261 -5.922 3.832 1.00 97.56 91 GLU A C 1
ATOM 701 O O . GLU A 1 91 ? 8.744 -5.857 2.700 1.00 97.56 91 GLU A O 1
ATOM 706 N N . ARG A 1 92 ? 8.748 -6.763 4.756 1.00 96.81 92 ARG A N 1
ATOM 707 C CA . ARG A 1 92 ? 9.863 -7.680 4.474 1.00 96.81 92 ARG A CA 1
ATOM 708 C C . ARG A 1 92 ? 9.493 -8.728 3.432 1.00 96.81 92 ARG A C 1
ATOM 710 O O . ARG A 1 92 ? 10.315 -8.991 2.556 1.00 96.81 92 ARG A O 1
ATOM 717 N N . ALA A 1 93 ? 8.289 -9.295 3.496 1.00 96.31 93 ALA A N 1
ATOM 718 C CA . ALA A 1 93 ? 7.812 -10.250 2.498 1.00 96.31 93 ALA A CA 1
ATOM 719 C C . ALA A 1 93 ? 7.683 -9.602 1.109 1.0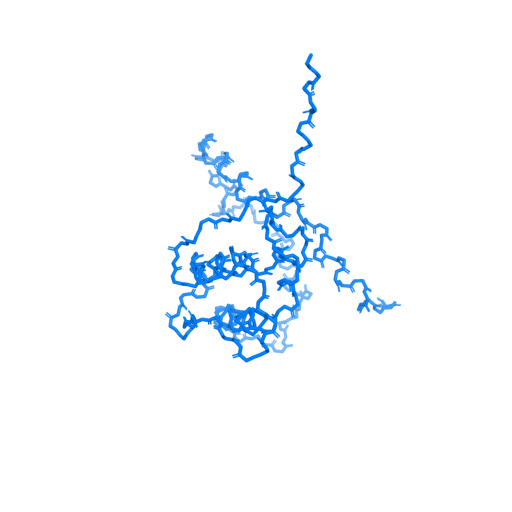0 96.31 93 ALA A C 1
ATOM 721 O O . ALA A 1 93 ? 8.222 -10.126 0.133 1.00 96.31 93 ALA A O 1
ATOM 722 N N . PHE A 1 94 ? 7.063 -8.420 1.029 1.00 97.62 94 PHE A N 1
ATOM 723 C CA . PHE A 1 94 ? 6.948 -7.666 -0.220 1.00 97.62 94 PHE A CA 1
ATOM 724 C C . PHE A 1 94 ? 8.322 -7.312 -0.804 1.00 97.62 94 PHE A C 1
ATOM 726 O O . PHE A 1 94 ? 8.606 -7.621 -1.960 1.00 97.62 94 PHE A O 1
ATOM 733 N N . LEU A 1 95 ? 9.218 -6.742 0.009 1.00 97.00 95 LEU A N 1
ATOM 734 C CA . LEU A 1 95 ? 10.566 -6.373 -0.423 1.00 97.00 95 LEU A CA 1
ATOM 735 C C . LEU A 1 95 ? 11.393 -7.590 -0.861 1.00 97.00 95 LEU A C 1
ATOM 737 O O . LEU A 1 95 ? 12.187 -7.482 -1.794 1.00 97.00 95 LEU A O 1
ATOM 741 N N . ALA A 1 96 ? 11.227 -8.743 -0.209 1.00 95.56 96 ALA A N 1
ATOM 742 C CA . ALA A 1 96 ? 11.867 -9.984 -0.636 1.00 95.56 96 ALA A CA 1
ATOM 743 C C . ALA A 1 96 ? 11.369 -10.428 -2.020 1.00 95.56 96 ALA A C 1
ATOM 745 O O . ALA A 1 96 ? 12.187 -10.823 -2.850 1.00 95.56 96 ALA A O 1
ATOM 746 N N . GLY A 1 97 ? 10.063 -10.300 -2.289 1.00 96.31 97 GLY A N 1
ATOM 747 C CA . GLY A 1 97 ? 9.485 -10.512 -3.618 1.00 96.31 97 GLY A CA 1
ATOM 748 C C . GLY A 1 97 ? 10.112 -9.599 -4.670 1.00 96.31 97 GLY A C 1
ATOM 749 O O . GLY A 1 97 ? 10.667 -10.091 -5.649 1.00 96.31 97 GLY A O 1
ATOM 750 N N . VAL A 1 98 ? 10.126 -8.286 -4.411 1.00 96.88 98 VAL A N 1
ATOM 751 C CA . VAL A 1 98 ? 10.698 -7.291 -5.33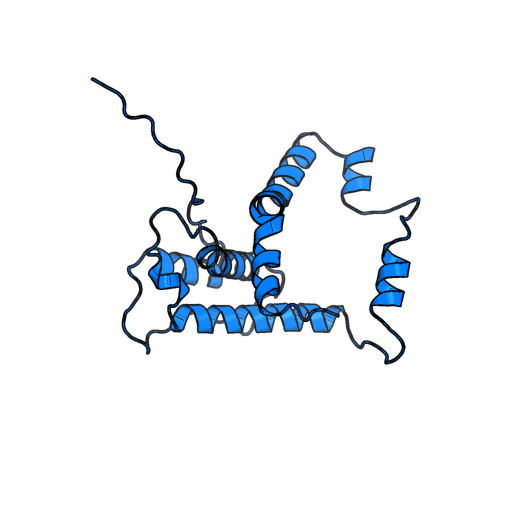5 1.00 96.88 98 VAL A CA 1
ATOM 752 C C . VAL A 1 98 ? 12.173 -7.581 -5.614 1.00 96.88 98 VAL A C 1
ATOM 754 O O . VAL A 1 98 ? 12.598 -7.596 -6.763 1.00 96.88 98 VAL A O 1
ATOM 757 N N . ARG A 1 99 ? 12.970 -7.865 -4.577 1.00 96.06 99 ARG A N 1
ATOM 758 C CA . ARG A 1 99 ? 14.399 -8.184 -4.731 1.00 96.06 99 ARG A CA 1
ATOM 759 C C . ARG A 1 99 ? 14.640 -9.459 -5.529 1.00 96.06 99 ARG A C 1
ATOM 761 O O . ARG A 1 99 ? 15.596 -9.510 -6.295 1.00 96.06 99 ARG A O 1
ATOM 768 N N . ARG A 1 100 ? 13.806 -10.482 -5.341 1.00 96.12 100 ARG A N 1
ATOM 769 C CA . ARG A 1 100 ? 13.893 -11.727 -6.110 1.00 96.12 100 ARG A CA 1
ATOM 770 C C . ARG A 1 100 ? 13.662 -11.462 -7.597 1.00 96.12 100 ARG A C 1
ATOM 772 O O . ARG A 1 100 ? 14.409 -11.996 -8.408 1.00 96.12 100 ARG A O 1
ATOM 779 N N . ASP A 1 101 ? 12.670 -10.644 -7.933 1.00 96.62 101 ASP A N 1
ATOM 780 C CA . ASP A 1 101 ? 12.288 -10.403 -9.328 1.00 96.62 101 ASP A CA 1
ATOM 781 C C . ASP A 1 101 ? 13.225 -9.415 -10.035 1.00 96.62 101 ASP A C 1
ATOM 783 O O . ASP A 1 101 ? 13.509 -9.586 -11.217 1.00 96.62 101 ASP A O 1
ATOM 787 N N . VAL A 1 102 ? 13.756 -8.423 -9.311 1.00 94.94 102 VAL A N 1
ATOM 788 C CA . VAL A 1 102 ? 14.831 -7.544 -9.808 1.00 94.94 102 VAL A CA 1
ATOM 789 C C . VAL A 1 102 ? 16.128 -8.333 -10.017 1.00 94.94 102 VAL A C 1
ATOM 791 O O . VAL A 1 102 ? 16.861 -8.086 -10.971 1.00 94.94 102 VAL A O 1
ATOM 794 N N . GLY A 1 103 ? 16.416 -9.299 -9.142 1.00 95.19 103 GLY A N 1
ATOM 795 C CA . GLY A 1 103 ? 17.622 -10.111 -9.218 1.00 95.19 103 GLY A CA 1
ATOM 796 C C . GLY A 1 103 ? 18.885 -9.365 -8.776 1.00 95.19 103 GLY A C 1
ATOM 797 O O . GLY A 1 103 ? 18.856 -8.467 -7.931 1.00 95.19 103 GLY A O 1
ATOM 798 N N . ARG A 1 104 ? 20.038 -9.799 -9.299 1.00 94.00 104 ARG A N 1
ATOM 799 C CA . ARG A 1 104 ? 21.347 -9.224 -8.965 1.00 94.00 104 ARG A CA 1
ATOM 800 C C . ARG A 1 104 ? 21.570 -7.941 -9.766 1.00 94.00 104 ARG A C 1
ATOM 802 O O . ARG A 1 104 ? 21.461 -7.969 -10.982 1.00 94.00 104 ARG A O 1
ATOM 809 N N . ILE A 1 105 ? 21.929 -6.863 -9.073 1.00 93.38 105 ILE A N 1
ATOM 810 C CA . ILE A 1 105 ? 22.319 -5.581 -9.676 1.00 93.38 105 ILE A CA 1
ATOM 811 C C . ILE A 1 105 ? 23.845 -5.573 -9.803 1.00 93.38 105 ILE A C 1
ATOM 813 O O . ILE A 1 105 ? 24.546 -5.748 -8.798 1.00 93.38 105 ILE A O 1
ATOM 817 N N . GLU A 1 106 ? 24.374 -5.425 -11.017 1.00 94.38 106 GLU A N 1
ATOM 818 C CA . GLU A 1 106 ? 25.817 -5.356 -11.225 1.00 94.38 106 GLU A CA 1
ATOM 819 C C . GLU A 1 106 ? 26.385 -4.020 -10.729 1.00 94.38 106 GLU A C 1
ATOM 821 O O . GLU A 1 106 ? 25.697 -3.002 -10.748 1.00 94.38 106 GLU A O 1
ATOM 826 N N . PRO A 1 107 ? 27.679 -3.947 -10.365 1.00 91.50 107 PRO A N 1
ATOM 827 C CA . PRO A 1 107 ? 28.300 -2.682 -9.961 1.00 91.50 107 PRO A CA 1
ATOM 828 C C . PRO A 1 107 ? 28.233 -1.560 -11.011 1.00 91.50 107 PRO A C 1
ATOM 830 O O . PRO A 1 107 ? 28.405 -0.394 -10.664 1.00 91.50 107 PRO A O 1
ATOM 833 N N . HIS A 1 108 ? 28.036 -1.904 -12.287 1.00 92.38 108 HIS A N 1
ATOM 834 C CA . HIS A 1 108 ? 27.905 -0.948 -13.388 1.00 92.38 108 HIS A CA 1
ATOM 835 C C . HIS A 1 108 ? 26.451 -0.542 -13.678 1.00 92.38 108 HIS A C 1
ATOM 837 O O . HIS A 1 108 ? 26.236 0.421 -14.416 1.00 92.38 108 HIS A O 1
ATOM 843 N N . ASP A 1 109 ? 25.467 -1.215 -13.076 1.00 92.50 109 ASP A N 1
ATOM 844 C CA . ASP A 1 109 ? 24.050 -0.876 -13.204 1.00 92.50 109 ASP A CA 1
ATOM 845 C C . ASP A 1 109 ? 23.727 0.292 -12.266 1.00 92.50 109 ASP A C 1
ATOM 847 O O . ASP A 1 109 ? 23.362 0.134 -11.099 1.00 92.50 109 ASP A O 1
ATOM 851 N N . THR A 1 110 ? 23.940 1.509 -12.767 1.00 93.69 110 THR A N 1
ATOM 852 C CA . THR A 1 110 ? 23.666 2.735 -12.007 1.00 93.69 110 THR A CA 1
ATOM 853 C C . THR A 1 110 ? 22.206 3.156 -12.139 1.00 93.69 110 THR A C 1
ATOM 855 O O . THR A 1 110 ? 21.596 3.001 -13.195 1.00 93.69 110 THR A O 1
ATOM 858 N N . SER A 1 111 ? 21.663 3.792 -11.096 1.00 92.31 111 SER A N 1
ATOM 859 C CA . SER A 1 111 ? 20.317 4.375 -11.150 1.00 92.31 111 SER A CA 1
ATOM 860 C C . SER A 1 111 ? 20.164 5.393 -12.282 1.00 92.31 111 SER A C 1
ATOM 862 O O . SER A 1 111 ? 19.113 5.442 -12.905 1.00 92.31 111 SER A O 1
ATOM 864 N N . MET A 1 112 ? 21.207 6.173 -12.582 1.00 93.56 112 MET A N 1
ATOM 865 C CA . MET A 1 112 ? 21.197 7.138 -13.684 1.00 93.56 112 MET A CA 1
ATOM 866 C C . MET A 1 112 ? 21.048 6.442 -15.041 1.00 93.56 112 MET A C 1
ATOM 868 O O . MET A 1 112 ? 20.177 6.819 -15.812 1.00 93.56 112 MET A O 1
ATOM 872 N N . ALA A 1 113 ? 21.816 5.376 -15.289 1.00 92.44 113 ALA A N 1
ATOM 873 C CA . ALA A 1 113 ? 21.699 4.604 -16.525 1.00 92.44 113 ALA A CA 1
ATOM 874 C C . ALA A 1 113 ? 20.311 3.958 -16.683 1.00 92.44 113 ALA A C 1
ATOM 876 O O . ALA A 1 113 ? 19.776 3.925 -17.788 1.00 92.44 113 ALA A O 1
ATOM 877 N N . GLU A 1 114 ? 19.704 3.471 -15.596 1.00 92.38 114 GLU A N 1
ATOM 878 C CA . GLU A 1 114 ? 18.332 2.950 -15.638 1.00 92.38 114 GLU A CA 1
ATOM 879 C C . GLU A 1 114 ? 17.296 4.053 -15.897 1.00 92.38 114 GLU A C 1
ATOM 881 O O . GLU A 1 114 ? 16.393 3.867 -16.710 1.00 92.38 114 GLU A O 1
ATOM 886 N N . MET A 1 115 ? 17.443 5.229 -15.279 1.00 93.69 115 MET A N 1
ATOM 887 C CA . MET A 1 115 ? 16.564 6.376 -15.540 1.00 93.69 115 MET A CA 1
ATOM 888 C C . MET A 1 115 ? 16.683 6.881 -16.983 1.00 93.69 115 MET A C 1
ATOM 890 O O . MET A 1 115 ? 15.664 7.207 -17.594 1.00 93.69 115 MET A O 1
ATOM 894 N N . ASP A 1 116 ? 17.892 6.898 -17.550 1.00 92.81 116 ASP A N 1
ATOM 895 C CA . ASP A 1 116 ? 18.121 7.257 -18.953 1.00 92.81 116 ASP A CA 1
ATOM 896 C C . ASP A 1 116 ? 17.403 6.275 -19.888 1.00 92.81 116 ASP A C 1
ATOM 898 O O . ASP A 1 116 ? 16.710 6.698 -20.813 1.00 92.81 116 ASP A O 1
ATOM 902 N N . LYS A 1 117 ? 17.492 4.964 -19.612 1.00 89.31 117 LYS A N 1
ATOM 903 C CA . LYS A 1 117 ? 16.759 3.931 -20.364 1.00 89.31 117 LYS A CA 1
ATOM 904 C C . LYS A 1 117 ? 15.242 4.117 -20.257 1.00 89.31 117 LYS A C 1
ATOM 906 O O . LYS A 1 117 ? 14.556 4.043 -21.271 1.00 89.31 117 LYS A O 1
ATOM 911 N N . LEU A 1 118 ? 14.720 4.369 -19.053 1.00 88.75 118 LEU A N 1
ATOM 912 C CA . LEU A 1 118 ? 13.283 4.558 -18.801 1.00 88.75 118 LEU A CA 1
ATOM 913 C C . LEU A 1 118 ? 12.717 5.846 -19.412 1.00 88.75 118 LEU A C 1
ATOM 915 O O . LEU A 1 118 ? 11.515 5.928 -19.652 1.00 88.75 118 LEU A O 1
ATOM 919 N N . SER A 1 119 ? 13.564 6.844 -19.664 1.00 90.19 119 SER A N 1
ATOM 920 C CA . SER A 1 119 ? 13.158 8.117 -20.274 1.00 90.19 119 SER A CA 1
ATOM 921 C C . SER A 1 119 ? 12.938 8.017 -21.788 1.00 90.19 119 SER A C 1
ATOM 923 O O . SER A 1 119 ? 12.473 8.973 -22.409 1.00 90.19 119 SER A O 1
ATOM 925 N N . ILE A 1 120 ? 13.270 6.876 -22.395 1.00 88.38 120 ILE A N 1
ATOM 926 C CA . ILE A 1 120 ? 13.028 6.610 -23.810 1.00 88.38 120 ILE A CA 1
ATOM 927 C C . ILE A 1 120 ? 11.642 5.982 -23.936 1.00 88.38 120 ILE A C 1
ATOM 929 O O . ILE A 1 120 ? 11.442 4.823 -23.579 1.00 88.38 120 ILE A O 1
ATOM 933 N N . GLU A 1 121 ? 10.682 6.744 -24.461 1.00 80.19 121 GLU A N 1
ATOM 934 C CA . GLU A 1 121 ? 9.343 6.227 -24.739 1.00 80.19 121 GLU A CA 1
ATOM 935 C C . GLU A 1 121 ? 9.397 5.228 -25.911 1.00 80.19 121 GLU A C 1
ATOM 937 O O . GLU A 1 121 ? 9.824 5.593 -27.013 1.00 80.19 121 GLU A O 1
ATOM 942 N N . PRO A 1 122 ? 8.990 3.960 -25.708 1.00 79.69 122 PRO A N 1
ATOM 943 C CA . PRO A 1 122 ? 8.872 3.007 -26.803 1.00 79.69 122 PRO A CA 1
ATOM 944 C C . PRO A 1 122 ? 7.828 3.494 -27.813 1.00 79.69 122 PRO A C 1
ATOM 946 O O . PRO A 1 122 ? 6.779 3.984 -27.413 1.00 79.69 122 PRO A O 1
ATOM 949 N N . VAL A 1 123 ? 8.089 3.335 -29.113 1.00 80.44 123 VAL A N 1
ATOM 950 C CA . VAL A 1 123 ? 7.105 3.666 -30.169 1.00 80.44 123 VAL A CA 1
ATOM 951 C C . VAL A 1 123 ? 5.904 2.716 -30.111 1.00 80.44 123 VAL A C 1
ATOM 953 O O . VAL A 1 123 ? 4.761 3.126 -30.310 1.00 80.44 123 VAL A O 1
ATOM 956 N N . ASP A 1 124 ? 6.184 1.456 -29.785 1.00 82.19 124 ASP A N 1
ATOM 957 C CA . ASP A 1 124 ? 5.214 0.388 -29.606 1.00 82.19 124 ASP A CA 1
ATOM 958 C C . ASP A 1 124 ? 5.355 -0.202 -28.202 1.00 82.19 124 ASP A C 1
ATOM 960 O O . ASP A 1 124 ? 6.457 -0.308 -27.657 1.00 82.19 124 ASP A O 1
ATOM 964 N N . GLY A 1 125 ? 4.244 -0.643 -27.618 1.00 81.56 125 GLY A N 1
ATOM 965 C CA . GLY A 1 125 ? 4.250 -1.253 -26.299 1.00 81.56 125 GLY A CA 1
ATOM 966 C C . GLY A 1 125 ? 3.017 -2.102 -26.032 1.00 81.56 125 GLY A C 1
ATOM 967 O O . GLY A 1 125 ? 2.030 -2.074 -26.759 1.00 81.56 125 GLY A O 1
ATOM 968 N N . THR A 1 126 ? 3.091 -2.882 -24.959 1.00 86.31 126 THR A N 1
ATOM 969 C CA . THR A 1 126 ? 2.044 -3.835 -24.553 1.00 86.31 126 THR A CA 1
ATOM 970 C C . THR A 1 126 ? 1.407 -3.457 -23.214 1.00 86.31 126 THR A C 1
ATOM 972 O O . THR A 1 126 ? 0.747 -4.274 -22.577 1.00 86.31 126 THR A O 1
ATOM 975 N N . GLY A 1 127 ? 1.660 -2.233 -22.741 1.00 89.12 127 GLY A N 1
ATOM 976 C CA . GLY A 1 127 ? 1.166 -1.745 -21.457 1.00 89.12 127 GLY A CA 1
ATOM 977 C C . GLY A 1 127 ? -0.317 -1.349 -21.483 1.00 89.12 127 GLY A C 1
ATOM 978 O O . GLY A 1 127 ? -0.922 -1.255 -22.554 1.00 89.12 127 GLY A O 1
ATOM 979 N N . PRO A 1 128 ? -0.904 -1.035 -20.311 1.00 91.00 128 PRO A N 1
ATOM 980 C CA . PRO A 1 128 ? -2.310 -0.644 -20.205 1.00 91.00 128 PRO A CA 1
ATOM 981 C C . PRO A 1 128 ? -2.698 0.547 -21.089 1.00 91.00 128 PRO A C 1
ATOM 983 O O . PRO A 1 128 ? -3.817 0.586 -21.582 1.00 91.00 128 PRO A O 1
ATOM 986 N N . SER A 1 129 ? -1.790 1.502 -21.320 1.00 89.50 129 SER A N 1
ATOM 987 C CA . SER A 1 129 ? -2.032 2.653 -22.201 1.00 89.50 129 SER A CA 1
ATOM 988 C C . SER A 1 129 ? -2.269 2.243 -23.656 1.00 89.50 129 SER A C 1
ATOM 990 O O . SER A 1 129 ? -3.202 2.742 -24.278 1.00 89.50 129 SER A O 1
ATOM 992 N N . TYR A 1 130 ? -1.470 1.309 -24.176 1.00 92.06 130 TYR A N 1
ATOM 993 C CA . TYR A 1 130 ? -1.603 0.779 -25.534 1.00 92.06 130 TYR A CA 1
ATOM 994 C C . TYR A 1 130 ? -2.900 -0.013 -25.689 1.00 92.06 130 TYR A C 1
ATOM 996 O O . TYR A 1 130 ? -3.684 0.256 -26.594 1.00 92.06 130 TYR A O 1
ATOM 1004 N N . TYR A 1 131 ? -3.187 -0.909 -24.740 1.00 93.81 131 TYR A N 1
ATOM 1005 C CA . TYR A 1 131 ? -4.435 -1.670 -24.754 1.00 93.81 131 TYR A CA 1
ATOM 1006 C C . TYR A 1 131 ? -5.664 -0.756 -24.667 1.00 93.81 131 TYR A C 1
ATOM 1008 O O . TYR A 1 131 ? -6.599 -0.912 -25.443 1.00 93.81 131 TYR A O 1
ATOM 1016 N N . LEU A 1 132 ? -5.670 0.226 -23.757 1.00 94.88 132 LEU A N 1
ATOM 1017 C CA . LEU A 1 132 ? -6.804 1.142 -23.604 1.00 94.88 132 LEU A CA 1
ATOM 1018 C C . LEU A 1 132 ? -7.012 2.047 -24.827 1.00 94.88 132 LEU A C 1
ATOM 1020 O O . LEU A 1 132 ? -8.151 2.408 -25.107 1.00 94.88 132 LEU A O 1
ATOM 1024 N N . ARG A 1 133 ? -5.936 2.410 -25.537 1.00 92.38 133 ARG A N 1
ATOM 1025 C CA . ARG A 1 133 ? -5.991 3.187 -26.784 1.00 92.38 133 ARG A CA 1
ATOM 1026 C C . ARG A 1 133 ? -6.644 2.393 -27.916 1.00 92.38 133 ARG A C 1
ATOM 1028 O O . ARG A 1 133 ? -7.494 2.945 -28.608 1.00 92.38 133 ARG A O 1
ATOM 1035 N N . ASP A 1 134 ? -6.222 1.142 -28.097 1.00 94.25 134 ASP A N 1
ATOM 1036 C CA . ASP A 1 134 ? -6.545 0.358 -29.295 1.00 94.25 134 ASP A CA 1
ATOM 1037 C C . ASP A 1 134 ? -7.795 -0.518 -29.115 1.00 94.25 134 ASP A C 1
ATOM 1039 O O . ASP A 1 134 ? -8.646 -0.573 -29.998 1.00 94.25 134 ASP A O 1
ATOM 1043 N N . GLU A 1 135 ? -7.931 -1.162 -27.954 1.00 96.25 135 GLU A N 1
ATOM 1044 C CA . GLU A 1 135 ? -8.937 -2.203 -27.672 1.00 96.25 135 GLU A CA 1
ATOM 1045 C C . GLU A 1 135 ? -9.834 -1.862 -26.464 1.00 96.25 135 GLU A C 1
ATOM 1047 O O . GLU A 1 135 ? -10.784 -2.579 -26.138 1.00 96.25 135 GLU A O 1
ATOM 1052 N N . GLY A 1 136 ? -9.513 -0.782 -25.749 1.00 95.75 136 GLY A N 1
ATOM 1053 C CA . GLY A 1 136 ? -10.108 -0.442 -24.465 1.00 95.75 136 GLY A CA 1
ATOM 1054 C C . GLY A 1 136 ? -11.602 -0.156 -24.531 1.00 95.75 136 GLY A C 1
ATOM 1055 O O . GLY A 1 136 ? 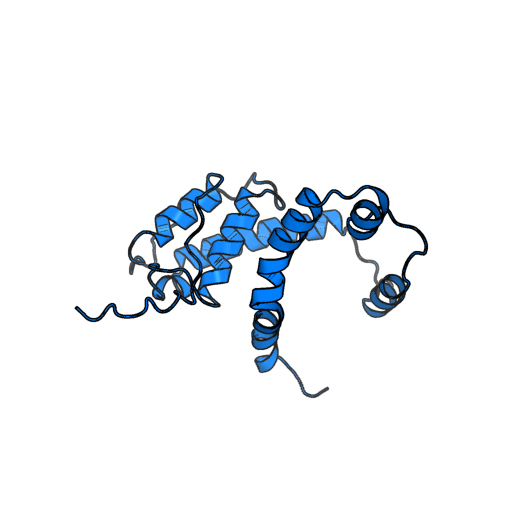-12.091 0.637 -25.333 1.00 95.75 136 GLY A O 1
ATOM 1056 N N . THR A 1 137 ? -12.341 -0.726 -23.586 1.00 97.69 137 THR A N 1
ATOM 1057 C CA . THR A 1 137 ? -13.742 -0.366 -23.360 1.00 97.69 137 THR A CA 1
ATOM 1058 C C . THR A 1 137 ? -13.865 0.776 -22.356 1.00 97.69 137 THR A C 1
ATOM 1060 O O . THR A 1 137 ? -13.035 0.957 -21.461 1.00 97.69 137 THR A O 1
ATOM 1063 N N . TRP A 1 138 ? -14.981 1.507 -22.412 1.00 97.12 138 TRP A N 1
ATOM 1064 C CA . TRP A 1 138 ? -15.283 2.525 -21.402 1.00 97.12 138 TRP A CA 1
ATOM 1065 C C . TRP A 1 138 ? -15.330 1.959 -19.973 1.00 97.12 138 TRP A C 1
ATOM 1067 O O . TRP A 1 138 ? -14.935 2.632 -19.022 1.00 97.12 138 TRP A O 1
ATOM 1077 N N . SER A 1 139 ? -15.771 0.707 -19.809 1.00 97.69 139 SER A N 1
ATOM 1078 C CA . SER A 1 139 ? -15.762 0.038 -18.504 1.00 97.69 139 SER A CA 1
ATOM 1079 C C . SER A 1 139 ? -14.339 -0.126 -17.968 1.00 97.69 139 SER A C 1
ATOM 1081 O O . SER A 1 139 ? -14.079 0.229 -16.821 1.00 97.69 139 SER A O 1
ATOM 1083 N N . GLN A 1 140 ? -13.410 -0.589 -18.808 1.00 96.69 140 GLN A N 1
ATOM 1084 C CA . GLN A 1 140 ? -11.998 -0.728 -18.441 1.00 96.69 140 GLN A CA 1
ATOM 1085 C C . GLN A 1 140 ? -11.339 0.633 -18.190 1.00 96.69 140 GLN A C 1
ATOM 1087 O O . GLN A 1 140 ? -10.535 0.756 -17.272 1.00 96.69 140 GLN A O 1
ATOM 1092 N N . MET A 1 141 ? -11.719 1.682 -18.927 1.00 95.62 141 MET A N 1
ATOM 1093 C CA . MET A 1 141 ? -11.229 3.039 -18.660 1.00 95.62 141 MET A CA 1
ATOM 1094 C C . MET A 1 141 ? -11.664 3.541 -17.275 1.00 95.62 141 MET A C 1
ATOM 1096 O O . MET A 1 141 ? -10.864 4.094 -16.520 1.00 95.62 141 MET A O 1
ATOM 1100 N N . ARG A 1 142 ? -12.932 3.318 -16.902 1.00 95.94 142 ARG A N 1
ATOM 1101 C CA . ARG A 1 142 ? -13.441 3.655 -15.562 1.00 95.94 142 ARG A CA 1
ATOM 1102 C C . ARG A 1 142 ? -12.743 2.856 -14.467 1.00 95.94 142 ARG A C 1
ATOM 1104 O O . ARG A 1 142 ? -12.429 3.418 -13.421 1.00 95.94 142 ARG A O 1
ATOM 1111 N N . GLU A 1 143 ? -12.498 1.574 -14.707 1.00 94.44 143 GLU A N 1
ATOM 1112 C CA . GLU A 1 143 ? -11.749 0.721 -13.788 1.00 94.44 143 GLU A CA 1
ATOM 1113 C C . GLU A 1 143 ? -10.302 1.210 -13.621 1.00 94.44 143 GLU A C 1
ATOM 1115 O O . GLU A 1 143 ? -9.829 1.365 -12.497 1.00 94.44 143 GLU A O 1
ATOM 1120 N N . TYR A 1 144 ? -9.625 1.554 -14.718 1.00 93.62 144 TYR A N 1
ATOM 1121 C CA . TYR A 1 144 ? -8.281 2.126 -14.685 1.00 93.62 144 TYR A CA 1
ATOM 1122 C C . TYR A 1 144 ? -8.228 3.408 -13.843 1.00 93.62 144 TYR A C 1
ATOM 1124 O O . TYR A 1 144 ? -7.332 3.573 -13.011 1.00 93.62 144 TYR A O 1
ATOM 1132 N N . PHE A 1 145 ? -9.219 4.294 -13.994 1.00 93.56 145 PHE A N 1
ATOM 1133 C CA . PHE A 1 145 ? -9.329 5.482 -13.148 1.00 93.56 145 PHE A CA 1
ATOM 1134 C C . PHE A 1 145 ? -9.550 5.147 -11.673 1.00 93.56 145 PHE A C 1
ATOM 1136 O O . PHE A 1 145 ? -8.949 5.800 -10.820 1.00 93.56 145 PHE A O 1
ATOM 1143 N N . ALA A 1 146 ? -10.359 4.134 -11.359 1.00 91.88 146 ALA A N 1
ATOM 1144 C CA . ALA A 1 146 ? -10.551 3.687 -9.985 1.00 91.88 146 ALA A CA 1
ATOM 1145 C C . ALA A 1 146 ? -9.227 3.209 -9.368 1.00 91.88 146 ALA A C 1
ATOM 1147 O O . ALA A 1 146 ? -8.838 3.717 -8.317 1.00 91.88 146 ALA A O 1
ATOM 1148 N N . HIS A 1 147 ? -8.476 2.338 -10.048 1.00 88.69 147 HIS A N 1
ATOM 1149 C CA . HIS A 1 147 ? -7.175 1.855 -9.559 1.00 88.69 147 HIS A CA 1
ATOM 1150 C C . HIS A 1 147 ? -6.154 2.984 -9.368 1.00 88.69 147 HIS A C 1
ATOM 1152 O O . HIS A 1 147 ? -5.438 3.025 -8.370 1.00 88.69 147 HIS A O 1
ATOM 1158 N N . ARG A 1 148 ? -6.113 3.950 -10.294 1.00 89.75 148 ARG A N 1
ATOM 1159 C CA . ARG A 1 148 ? -5.183 5.094 -10.235 1.00 89.75 148 ARG A CA 1
ATOM 1160 C C . ARG A 1 148 ? -5.597 6.158 -9.217 1.00 89.75 148 ARG A C 1
ATOM 1162 O O . ARG A 1 148 ? -4.755 6.954 -8.804 1.00 89.75 148 ARG A O 1
ATOM 1169 N N . SER A 1 149 ? -6.867 6.194 -8.812 1.00 89.12 149 SER A N 1
ATOM 1170 C CA . SER A 1 149 ? -7.389 7.224 -7.906 1.00 89.12 149 SER A CA 1
ATOM 1171 C C . SER A 1 149 ? -6.712 7.201 -6.537 1.00 89.12 149 SER A C 1
ATOM 1173 O O . SER A 1 149 ? -6.388 8.261 -6.013 1.00 89.12 149 SER A O 1
ATOM 1175 N N . LEU A 1 150 ? -6.427 6.013 -5.992 1.00 83.12 150 LEU A N 1
ATOM 1176 C CA . LEU A 1 150 ? -5.791 5.864 -4.679 1.00 83.12 150 LEU A CA 1
ATOM 1177 C C . LEU A 1 150 ? -4.401 6.506 -4.641 1.00 83.12 150 LEU A C 1
ATOM 1179 O O . LEU A 1 150 ? -4.054 7.156 -3.658 1.00 83.12 150 LEU A O 1
ATOM 1183 N N . TYR A 1 151 ? -3.637 6.365 -5.729 1.00 80.38 151 TYR A N 1
ATOM 1184 C CA . TYR A 1 151 ? -2.345 7.026 -5.889 1.00 80.38 151 TYR A CA 1
ATOM 1185 C C . TYR A 1 151 ? -2.510 8.546 -6.003 1.00 80.38 151 TYR A C 1
ATOM 1187 O O . TYR A 1 151 ? -1.931 9.283 -5.212 1.00 80.38 151 TYR A O 1
ATOM 1195 N N . HIS A 1 152 ? -3.345 9.025 -6.932 1.00 83.88 152 HIS A N 1
ATOM 1196 C CA . HIS A 1 152 ? -3.482 10.467 -7.173 1.00 83.88 152 HIS A CA 1
ATOM 1197 C C . HIS A 1 152 ? -4.092 11.230 -5.988 1.00 83.88 152 HIS A C 1
ATOM 1199 O O . HIS A 1 152 ? -3.808 12.409 -5.803 1.00 83.88 152 HIS A O 1
ATOM 1205 N N . LEU A 1 153 ? -4.899 10.578 -5.147 1.00 85.25 153 LEU A N 1
ATOM 1206 C CA . LEU A 1 153 ? -5.435 11.189 -3.926 1.00 85.25 153 LEU A CA 1
ATOM 1207 C C . LEU A 1 153 ? -4.361 11.482 -2.866 1.00 85.25 153 LEU A C 1
ATOM 1209 O O . LEU A 1 153 ? -4.645 12.245 -1.938 1.00 85.25 153 LEU A O 1
ATOM 1213 N N . LYS A 1 154 ? -3.173 10.876 -2.995 1.00 84.50 154 LYS A N 1
ATOM 1214 C CA . LYS A 1 154 ? -2.075 10.935 -2.019 1.00 84.50 154 LYS A CA 1
ATOM 1215 C C . LYS A 1 154 ? -0.708 11.165 -2.651 1.00 84.50 154 LYS A C 1
ATOM 1217 O O . LYS A 1 154 ? 0.299 10.921 -2.002 1.00 84.50 154 LYS A O 1
ATOM 1222 N N . GLU A 1 155 ? -0.643 11.604 -3.902 1.00 85.00 155 GLU A N 1
ATOM 1223 C CA . GLU A 1 155 ? 0.615 11.684 -4.654 1.00 85.00 155 GLU A CA 1
ATOM 1224 C C . GLU A 1 155 ? 1.689 12.496 -3.909 1.00 85.00 155 GLU A C 1
ATOM 1226 O O . GLU A 1 155 ? 2.849 12.097 -3.857 1.00 85.00 155 GLU A O 1
ATOM 1231 N N . GLY A 1 156 ? 1.284 13.583 -3.244 1.00 82.69 156 GLY A N 1
ATOM 1232 C CA . GLY A 1 156 ? 2.168 14.428 -2.438 1.00 82.69 156 GLY A CA 1
ATOM 1233 C C . GLY A 1 156 ? 2.567 13.852 -1.073 1.00 82.69 156 GLY A C 1
ATOM 1234 O O . GLY A 1 156 ? 3.618 14.217 -0.544 1.00 82.69 156 GLY A O 1
ATOM 1235 N N . ASP A 1 157 ? 1.760 12.968 -0.487 1.00 87.88 157 ASP A N 1
ATOM 1236 C CA . ASP A 1 157 ? 1.885 12.602 0.927 1.00 87.88 157 ASP A CA 1
ATOM 1237 C C . ASP A 1 157 ? 3.183 11.818 1.222 1.00 87.88 157 ASP A C 1
ATOM 1239 O O . ASP A 1 157 ? 3.889 12.174 2.172 1.00 87.88 157 ASP A O 1
ATOM 1243 N N . PRO A 1 158 ? 3.592 10.810 0.416 1.00 84.88 158 PRO A N 1
ATOM 1244 C CA . PRO A 1 158 ? 4.871 10.123 0.595 1.00 84.88 158 PRO A CA 1
ATOM 1245 C C . PRO A 1 158 ? 6.080 11.063 0.538 1.00 84.88 158 PRO A C 1
ATOM 1247 O O . PRO A 1 158 ? 7.062 10.852 1.252 1.00 84.88 158 PRO A O 1
ATOM 1250 N N . HIS A 1 159 ? 6.019 12.123 -0.275 1.00 86.69 159 HIS A N 1
ATOM 1251 C CA . HIS A 1 159 ? 7.120 13.078 -0.402 1.00 86.69 159 HIS A CA 1
ATOM 1252 C C . HIS A 1 159 ? 7.358 13.863 0.894 1.00 86.69 159 HIS A C 1
ATOM 1254 O O . HIS A 1 159 ? 8.506 14.179 1.214 1.00 86.69 159 HIS A O 1
ATOM 1260 N N . ALA A 1 160 ? 6.314 14.108 1.693 1.00 89.81 160 ALA A N 1
ATOM 1261 C CA . ALA A 1 160 ? 6.445 14.791 2.978 1.00 89.81 160 ALA A CA 1
ATOM 1262 C C . ALA A 1 160 ? 7.355 14.028 3.960 1.00 89.81 160 ALA A C 1
ATOM 1264 O O . ALA A 1 160 ? 8.122 14.641 4.704 1.00 89.81 160 ALA A O 1
ATOM 1265 N N . TRP A 1 161 ? 7.356 12.691 3.907 1.00 89.50 161 TRP A N 1
ATOM 1266 C CA . TRP A 1 161 ? 8.227 11.848 4.736 1.00 89.50 161 TRP A CA 1
ATOM 1267 C C . TRP A 1 161 ? 9.716 11.976 4.390 1.00 89.50 161 TRP A C 1
ATOM 1269 O O . TRP A 1 161 ? 10.580 11.657 5.219 1.00 89.50 161 TRP A O 1
ATOM 1279 N N . VAL A 1 162 ? 10.035 12.454 3.185 1.00 90.50 162 VAL A N 1
ATOM 1280 C CA . VAL A 1 162 ? 11.414 12.663 2.726 1.00 90.50 162 VAL A CA 1
ATOM 1281 C C . VAL A 1 162 ? 11.974 13.997 3.216 1.00 90.50 162 VAL A C 1
ATOM 1283 O O . VAL A 1 162 ? 13.164 14.062 3.503 1.00 90.50 162 VAL A O 1
ATOM 1286 N N . ILE A 1 163 ? 11.141 15.028 3.400 1.00 91.00 163 ILE A N 1
ATOM 1287 C CA . ILE A 1 163 ? 11.555 16.382 3.823 1.00 91.00 163 ILE A CA 1
ATOM 1288 C C . ILE A 1 163 ? 12.552 16.383 4.997 1.00 91.00 163 ILE A C 1
ATOM 1290 O O . ILE A 1 163 ? 13.626 16.965 4.841 1.00 91.00 163 ILE A O 1
ATOM 1294 N N . PRO A 1 164 ? 12.291 15.716 6.143 1.00 91.56 164 PRO A N 1
ATOM 1295 C CA . PRO A 1 164 ? 13.225 15.734 7.275 1.00 91.56 164 PRO A CA 1
ATOM 1296 C C . PRO A 1 164 ? 14.552 15.000 7.009 1.00 91.56 164 PRO A C 1
ATOM 1298 O O . PRO A 1 164 ? 15.455 15.053 7.839 1.00 91.56 164 PRO A O 1
ATOM 1301 N N . ARG A 1 165 ? 14.671 14.286 5.883 1.00 91.00 165 ARG A N 1
ATOM 1302 C CA . ARG A 1 165 ? 15.863 13.536 5.454 1.00 91.00 165 ARG A CA 1
ATOM 1303 C C . ARG A 1 165 ? 16.607 14.219 4.307 1.00 91.00 165 ARG A C 1
ATOM 1305 O O . ARG A 1 165 ? 17.675 13.744 3.927 1.00 91.00 165 ARG A O 1
ATOM 1312 N N . LEU A 1 166 ? 16.064 15.303 3.748 1.00 88.94 166 LEU A N 1
ATOM 1313 C CA . LEU A 1 166 ? 16.733 16.059 2.698 1.00 88.94 166 LEU A CA 1
ATOM 1314 C C . LEU A 1 166 ? 18.000 16.704 3.262 1.00 88.94 166 LEU A C 1
ATOM 1316 O O . LEU A 1 166 ? 17.975 17.420 4.262 1.00 88.94 166 LEU A O 1
ATOM 1320 N N . THR A 1 167 ? 19.116 16.455 2.589 1.00 88.19 167 THR A N 1
ATOM 1321 C CA . THR A 1 167 ? 20.376 17.166 2.825 1.00 88.19 167 THR A CA 1
ATOM 1322 C C . THR A 1 167 ? 20.567 18.135 1.666 1.00 88.19 167 THR A C 1
ATOM 1324 O O . THR A 1 167 ? 20.272 17.764 0.537 1.00 88.19 167 THR A O 1
ATOM 1327 N N . GLY A 1 168 ? 20.986 19.376 1.933 1.00 82.38 168 GLY A N 1
ATOM 1328 C CA . GLY A 1 168 ? 21.043 20.465 0.941 1.00 82.38 168 GLY A CA 1
ATOM 1329 C C . GLY A 1 168 ? 22.160 20.333 -0.101 1.00 82.38 168 GLY A C 1
ATOM 1330 O O . GLY A 1 168 ? 22.927 21.275 -0.278 1.00 82.38 168 GLY A O 1
ATOM 1331 N N . ARG A 1 169 ? 22.293 19.162 -0.722 1.00 62.59 169 ARG A N 1
ATOM 1332 C CA . ARG A 1 169 ? 23.219 18.876 -1.819 1.00 62.59 169 ARG A CA 1
ATOM 1333 C C . ARG A 1 169 ? 22.460 18.699 -3.120 1.00 62.59 169 ARG A C 1
ATOM 1335 O O . ARG A 1 169 ? 21.377 18.079 -3.068 1.00 62.59 169 ARG A O 1
#

Secondary structure (DSSP, 8-state):
------PPPSSPPPPPP-SHHHHHHHHHHTSPPP--TT-------TT--TTSHHHHHHHHHHHHTTTT--TT--GGGGG-HHHHHHHHHHHHHHHHHHHHHH-PPPTT--HHHHHHHHTS--SS--SHHHHHHHT--HHHHHHHHHHHHHHHTTTTHHHHTTGGG----

Sequence (169 aa):
MTQTPLRPAVEPALPAGYGPLSIAVQRALTGPAPRDQFARISASVGDVDPYGLDLQLALYMCYELHYRGFAGVDPTWEWNPALLHLRADLERAFLAGVRRDVGRIEPHDTSMAEMDKLSIEPVDGTGPSYYLRDEGTWSQMREYFAHRSLYHLKEGDPHAWVIPRLTGR

Organism: Mycobacterium simiae (NCBI:txid1784)

Radius of gyration: 20.16 Å; chains: 1; bounding box: 64×41×56 Å

pLDDT: mean 88.79, std 11.8, range [40.44, 97.81]